Protein AF-A0A7C7EN34-F1 (afdb_monomer)

Sequence (143 aa):
MEYTVTDQLTVFFFAIVLGLFLGVLNDVFRFLRFLEINSRVAVFIQDIVFMIICAVVSFLFAIAYNRGEVRLFAVFGELLGLLLFRYTVGLVTGKLFRFIAIAIKKVIKLGKAIIKFNIRIIIKLFKPVISWKPIHRKKLAKN

Radius of gyration: 30.77 Å; Cα contacts (8 Å, |Δi|>4): 74; chains: 1; bounding box: 63×26×104 Å

Nearest PDB structures (foldseek):
  4tx5-assembly1_A  TM=3.360E-01  e=8.026E+00  Homo sapiens

Mean predicted aligned error: 11.79 Å

Secondary structure (DSSP, 8-state):
----HHHHHHHHHHHHHHHHHHHHHHHHHHHHHHTT-S-HHHHHHHHHHHHHHHHHHHHHHHHHHHTT---HHHHHHHHHHHHHHHHHHHHHHHHHHHHHHHHHHHHHHHHHHHHHHHHHHHHHHHGGGS-------SSSS--

Structure (mmCIF, N/CA/C/O backbone):
data_AF-A0A7C7EN34-F1
#
_entry.id   AF-A0A7C7EN34-F1
#
loop_
_atom_site.group_PDB
_atom_site.id
_atom_site.type_symbol
_atom_site.label_atom_id
_atom_site.label_alt_id
_atom_site.label_comp_id
_atom_site.label_asym_id
_atom_site.label_entity_id
_atom_site.label_seq_id
_atom_site.pdbx_PDB_ins_code
_atom_site.Cartn_x
_atom_site.Cartn_y
_atom_site.Cartn_z
_atom_site.occupancy
_atom_site.B_iso_or_equiv
_atom_site.auth_seq_id
_atom_site.auth_comp_id
_atom_site.auth_asym_id
_atom_site.auth_atom_id
_atom_site.pdbx_PDB_model_num
ATOM 1 N N . MET A 1 1 ? 28.138 -3.236 -26.624 1.00 46.56 1 MET A N 1
ATOM 2 C CA . MET A 1 1 ? 26.982 -3.985 -27.151 1.00 46.56 1 MET A CA 1
ATOM 3 C C . MET A 1 1 ? 25.977 -2.955 -27.609 1.00 46.56 1 MET A C 1
ATOM 5 O O . MET A 1 1 ? 25.664 -2.056 -26.837 1.00 46.56 1 MET A O 1
ATOM 9 N N . GLU A 1 2 ? 25.592 -3.013 -28.874 1.00 50.94 2 GLU A N 1
ATOM 10 C CA . GLU A 1 2 ? 24.575 -2.143 -29.457 1.00 50.94 2 GL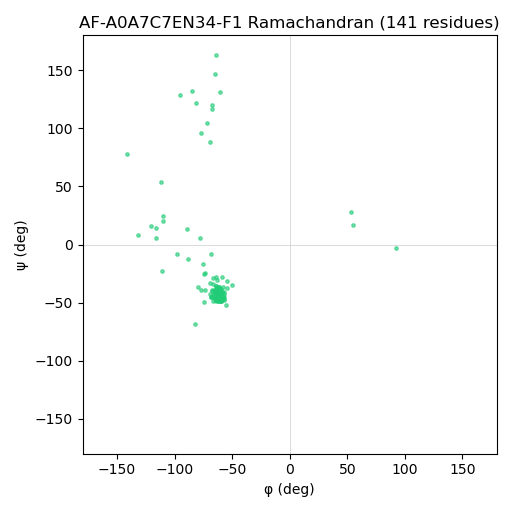U A CA 1
ATOM 11 C C . GLU A 1 2 ? 23.231 -2.513 -28.815 1.00 50.94 2 GLU A C 1
ATOM 13 O O . GLU A 1 2 ? 22.839 -3.678 -28.847 1.00 50.94 2 GLU A O 1
ATOM 18 N N . TYR A 1 3 ? 22.573 -1.573 -28.132 1.00 59.91 3 TYR A N 1
ATOM 19 C CA . TYR A 1 3 ? 21.257 -1.845 -27.555 1.00 59.91 3 TYR A CA 1
ATOM 20 C C . TYR A 1 3 ? 20.262 -1.928 -28.704 1.00 59.91 3 TYR A C 1
ATOM 22 O O . TYR A 1 3 ? 19.891 -0.902 -29.275 1.00 59.91 3 TYR A O 1
ATOM 30 N N . THR A 1 4 ? 19.838 -3.140 -29.054 1.00 78.06 4 THR A N 1
ATOM 31 C CA . THR A 1 4 ? 18.765 -3.298 -30.031 1.00 78.06 4 THR A CA 1
ATOM 32 C C . THR A 1 4 ? 17.471 -2.721 -29.456 1.00 78.06 4 THR A C 1
ATOM 34 O O . THR A 1 4 ? 17.226 -2.769 -28.247 1.00 78.06 4 THR A O 1
ATOM 37 N N . VAL A 1 5 ? 16.624 -2.151 -30.315 1.00 76.38 5 VAL A N 1
ATOM 38 C CA . VAL A 1 5 ? 15.319 -1.589 -29.911 1.00 76.38 5 VAL A CA 1
ATOM 39 C C . VAL A 1 5 ? 14.481 -2.634 -29.154 1.00 76.38 5 VAL A C 1
ATOM 41 O O . VAL A 1 5 ? 13.752 -2.305 -28.219 1.00 76.38 5 VAL A O 1
ATOM 44 N N . THR A 1 6 ? 14.649 -3.912 -29.493 1.00 80.88 6 THR A N 1
ATOM 45 C CA . THR A 1 6 ? 14.000 -5.057 -28.848 1.00 80.88 6 THR A CA 1
ATOM 46 C C . THR A 1 6 ? 14.388 -5.216 -27.373 1.00 80.88 6 THR A C 1
ATOM 48 O O . THR A 1 6 ? 13.522 -5.480 -26.535 1.00 80.88 6 THR A O 1
ATOM 51 N N . ASP A 1 7 ? 15.656 -4.992 -27.019 1.00 79.69 7 ASP A N 1
ATOM 52 C CA . ASP A 1 7 ? 16.114 -5.062 -25.625 1.00 79.69 7 ASP A CA 1
ATOM 53 C C . ASP A 1 7 ? 15.505 -3.934 -24.786 1.00 79.69 7 ASP A C 1
ATOM 55 O O . ASP A 1 7 ? 15.067 -4.148 -23.654 1.00 79.69 7 ASP A O 1
ATOM 59 N N . GLN A 1 8 ? 15.407 -2.731 -25.359 1.00 79.50 8 GLN A N 1
ATOM 60 C CA . GLN A 1 8 ? 14.806 -1.579 -24.682 1.00 79.50 8 GLN A CA 1
ATOM 61 C C . GLN A 1 8 ? 13.313 -1.795 -24.406 1.00 79.50 8 GLN A C 1
ATOM 63 O O . GLN A 1 8 ? 12.839 -1.503 -23.306 1.00 79.50 8 GLN A O 1
ATOM 68 N N . LEU A 1 9 ? 12.583 -2.361 -25.373 1.00 84.50 9 LEU A N 1
ATOM 69 C CA . LEU A 1 9 ? 11.173 -2.720 -25.205 1.00 84.50 9 LEU A CA 1
ATOM 70 C C . LEU A 1 9 ? 10.985 -3.786 -24.123 1.00 84.50 9 LEU A C 1
ATOM 72 O O . LEU A 1 9 ? 10.071 -3.683 -23.309 1.00 84.50 9 LEU A O 1
ATOM 76 N N . THR A 1 10 ? 11.872 -4.778 -24.068 1.00 85.50 10 THR A N 1
ATOM 77 C CA . THR A 1 10 ? 11.810 -5.841 -23.058 1.00 85.50 10 THR A CA 1
ATOM 78 C C . THR A 1 10 ? 11.965 -5.269 -21.647 1.00 85.50 10 THR A C 1
ATOM 80 O O . THR A 1 10 ? 11.144 -5.547 -20.771 1.00 85.50 10 THR A O 1
ATOM 83 N N . VAL A 1 11 ? 12.954 -4.394 -21.433 1.00 84.62 11 VAL A N 1
ATOM 84 C CA . VAL A 1 11 ? 13.141 -3.696 -20.148 1.00 84.62 11 VAL A CA 1
ATOM 85 C C . VAL A 1 11 ? 11.922 -2.834 -19.800 1.00 84.62 11 VAL A C 1
ATOM 87 O O . VAL A 1 11 ? 11.499 -2.802 -18.646 1.00 84.62 11 VAL A O 1
ATOM 90 N N . PHE A 1 12 ? 11.308 -2.176 -20.786 1.00 86.44 12 PHE A N 1
ATOM 91 C CA . PHE A 1 12 ? 10.089 -1.394 -20.577 1.00 86.44 12 PHE A CA 1
ATOM 92 C C . PHE A 1 12 ? 8.899 -2.254 -20.116 1.00 86.44 12 PHE A C 1
ATOM 94 O O . PHE A 1 12 ? 8.194 -1.874 -19.180 1.00 86.44 12 PHE A O 1
ATOM 101 N N . PHE A 1 13 ? 8.697 -3.439 -20.698 1.00 87.94 13 PHE A N 1
ATOM 102 C CA . PHE A 1 13 ? 7.656 -4.365 -20.238 1.00 87.94 13 PHE A CA 1
ATOM 103 C C . PHE A 1 13 ? 7.897 -4.845 -18.805 1.00 87.94 13 PHE A C 1
ATOM 105 O O . PHE A 1 13 ? 6.956 -4.884 -18.010 1.00 87.94 13 PHE A O 1
ATOM 112 N N . PHE A 1 14 ? 9.144 -5.146 -18.437 1.00 88.50 14 PHE A N 1
ATOM 113 C CA . PHE A 1 14 ? 9.474 -5.482 -17.050 1.00 88.50 14 PHE A CA 1
ATOM 114 C C . PHE A 1 14 ? 9.196 -4.322 -16.088 1.00 88.50 14 PHE A C 1
ATOM 116 O O . PHE A 1 14 ? 8.661 -4.556 -15.005 1.00 88.50 14 PHE A O 1
ATOM 123 N N . ALA A 1 15 ? 9.471 -3.081 -16.497 1.00 89.06 15 ALA A N 1
ATOM 124 C CA . ALA A 1 15 ? 9.130 -1.897 -15.712 1.00 89.06 15 ALA A CA 1
ATOM 125 C C . ALA A 1 15 ? 7.609 -1.768 -15.492 1.00 89.06 15 ALA A C 1
ATOM 127 O O . ALA A 1 15 ? 7.169 -1.470 -14.383 1.00 89.06 15 ALA A O 1
ATOM 128 N N . ILE A 1 16 ? 6.786 -2.074 -16.504 1.00 89.44 16 ILE A N 1
ATOM 129 C CA . ILE A 1 16 ? 5.319 -2.115 -16.360 1.00 89.44 16 ILE A CA 1
ATOM 130 C C . ILE A 1 16 ? 4.891 -3.184 -15.351 1.00 89.44 16 ILE A C 1
ATOM 132 O O . ILE A 1 16 ? 4.070 -2.906 -14.476 1.00 89.44 16 ILE A O 1
ATOM 136 N N . VAL A 1 17 ? 5.439 -4.398 -15.446 1.00 91.88 17 VAL A N 1
ATOM 137 C CA . VAL A 1 17 ? 5.121 -5.497 -14.516 1.00 91.88 17 VAL A CA 1
ATOM 138 C C . VAL A 1 17 ? 5.503 -5.132 -13.082 1.00 91.88 17 VAL A C 1
ATOM 140 O O . VAL A 1 17 ? 4.741 -5.378 -12.147 1.00 91.88 17 VAL A O 1
ATOM 143 N N . LEU A 1 18 ? 6.650 -4.486 -12.901 1.00 91.62 18 LEU A N 1
ATOM 144 C CA . LEU A 1 18 ? 7.097 -3.998 -11.605 1.00 91.62 18 LEU A CA 1
ATOM 145 C C . LEU A 1 18 ? 6.185 -2.876 -11.074 1.00 91.62 18 LEU A C 1
ATOM 147 O O . LEU A 1 18 ? 5.805 -2.895 -9.904 1.00 91.62 18 LEU A O 1
ATOM 151 N N . GLY A 1 19 ? 5.721 -1.972 -11.941 1.00 89.56 19 GLY A N 1
ATOM 152 C CA . GLY A 1 19 ? 4.689 -0.983 -11.616 1.00 89.56 19 GLY A CA 1
ATOM 153 C C . GLY A 1 19 ? 3.354 -1.608 -11.189 1.00 89.56 19 GLY A C 1
ATOM 154 O O . GLY A 1 19 ? 2.737 -1.153 -10.223 1.00 89.56 19 GLY A O 1
ATOM 155 N N . LEU A 1 20 ? 2.920 -2.689 -11.851 1.00 90.56 20 LEU A N 1
ATOM 156 C CA . LEU A 1 20 ? 1.739 -3.467 -11.447 1.00 90.56 20 LEU A CA 1
ATOM 157 C C . LEU A 1 20 ? 1.934 -4.076 -10.049 1.00 90.56 20 LEU A C 1
ATOM 159 O O . LEU A 1 20 ? 1.031 -3.996 -9.217 1.00 90.56 20 LEU A O 1
ATOM 163 N N . PHE A 1 21 ? 3.113 -4.638 -9.769 1.00 90.94 21 PHE A N 1
ATOM 164 C CA . PHE A 1 21 ? 3.446 -5.204 -8.459 1.00 90.94 21 PHE A CA 1
ATOM 165 C C . PHE A 1 21 ? 3.413 -4.146 -7.344 1.00 90.94 21 PHE A C 1
ATOM 167 O O . PHE A 1 21 ? 2.804 -4.364 -6.294 1.00 90.94 21 PHE A O 1
ATOM 174 N N . LEU A 1 22 ? 3.976 -2.959 -7.591 1.00 89.88 22 LEU A N 1
ATOM 175 C CA . LEU A 1 22 ? 3.857 -1.814 -6.681 1.00 89.88 22 LEU A CA 1
ATOM 176 C C . LEU A 1 22 ? 2.392 -1.382 -6.495 1.00 89.88 22 LEU A C 1
ATOM 178 O O . LEU A 1 22 ? 1.980 -1.031 -5.387 1.00 89.88 22 LEU A O 1
ATOM 182 N N . GLY A 1 23 ? 1.580 -1.465 -7.552 1.00 88.62 23 GLY A N 1
ATOM 183 C CA . GLY A 1 23 ? 0.132 -1.266 -7.492 1.00 88.62 23 GLY A CA 1
ATOM 184 C C . GLY A 1 23 ? -0.568 -2.225 -6.521 1.00 88.62 23 GLY A C 1
ATOM 185 O O . GLY A 1 23 ? -1.378 -1.777 -5.706 1.00 88.62 23 GLY A O 1
ATOM 186 N N . VAL A 1 24 ? -0.215 -3.516 -6.545 1.00 87.56 24 VAL A N 1
ATOM 187 C CA . VAL A 1 24 ? -0.738 -4.529 -5.607 1.00 87.56 24 VAL A CA 1
ATOM 188 C C . VAL A 1 24 ? -0.360 -4.190 -4.167 1.00 87.56 24 VAL A C 1
ATOM 190 O O . VAL A 1 24 ? -1.221 -4.208 -3.285 1.00 87.56 24 VAL A O 1
ATOM 193 N N . LEU A 1 25 ? 0.905 -3.834 -3.920 1.00 87.25 25 LEU A N 1
ATOM 194 C CA . LEU A 1 25 ? 1.365 -3.433 -2.586 1.00 87.25 25 LEU A CA 1
ATOM 195 C C . LEU A 1 25 ? 0.587 -2.219 -2.065 1.00 87.25 25 LEU A C 1
ATOM 197 O O . LEU A 1 25 ? 0.173 -2.197 -0.906 1.00 87.25 25 LEU A O 1
ATOM 201 N N . ASN A 1 26 ? 0.317 -1.239 -2.929 1.00 84.94 26 ASN A N 1
ATOM 202 C CA . ASN A 1 26 ? -0.484 -0.069 -2.576 1.00 84.94 26 ASN A CA 1
ATOM 203 C C . ASN A 1 26 ? -1.926 -0.432 -2.169 1.00 84.94 26 ASN A C 1
ATOM 205 O O . ASN A 1 26 ? -2.491 0.171 -1.253 1.00 84.94 26 ASN A O 1
ATOM 209 N N . ASP A 1 27 ? -2.532 -1.434 -2.810 1.00 84.81 27 ASP A N 1
ATOM 210 C CA . ASP A 1 27 ? -3.887 -1.878 -2.471 1.00 84.81 27 ASP A CA 1
ATOM 211 C C . ASP A 1 27 ? -3.966 -2.512 -1.068 1.00 84.81 27 ASP A C 1
ATOM 213 O O . ASP A 1 27 ? -4.980 -2.348 -0.383 1.00 84.81 27 ASP A O 1
ATOM 217 N N . VAL A 1 28 ? -2.883 -3.131 -0.577 1.00 82.44 28 VAL A N 1
ATOM 218 C CA . VAL A 1 28 ? -2.792 -3.618 0.814 1.00 82.44 28 VAL A CA 1
ATOM 219 C C . VAL A 1 28 ? -2.865 -2.450 1.800 1.00 82.44 28 VAL A C 1
ATOM 221 O O . VAL A 1 28 ? -3.669 -2.468 2.735 1.00 82.44 28 VAL A O 1
ATOM 224 N N . PHE A 1 29 ? -2.090 -1.385 1.571 1.00 82.50 29 PHE A N 1
ATOM 225 C CA . PHE A 1 29 ? -2.148 -0.179 2.405 1.00 82.50 29 PHE A CA 1
ATOM 226 C C . PHE A 1 29 ? -3.521 0.504 2.332 1.00 82.50 29 PHE A C 1
ATOM 228 O O . PHE A 1 29 ? -4.058 0.956 3.350 1.00 82.50 29 PHE A O 1
ATOM 235 N N . ARG A 1 30 ? -4.146 0.524 1.149 1.00 77.62 30 ARG A N 1
ATOM 236 C CA . ARG A 1 30 ? -5.515 1.024 0.965 1.00 77.62 30 ARG A CA 1
ATOM 237 C C . ARG A 1 30 ? -6.538 0.204 1.758 1.00 77.62 30 ARG A C 1
ATOM 239 O O . ARG A 1 30 ? -7.435 0.796 2.359 1.00 77.62 30 ARG A O 1
ATOM 246 N N . PHE A 1 31 ? -6.416 -1.123 1.799 1.00 78.38 31 PHE A N 1
ATOM 247 C CA . PHE A 1 31 ? -7.292 -1.979 2.602 1.00 78.38 31 PHE A CA 1
ATOM 248 C C . PHE A 1 31 ? -7.184 -1.665 4.100 1.00 78.38 31 PHE A C 1
ATOM 250 O O . PHE A 1 31 ? -8.205 -1.498 4.770 1.00 78.38 31 PHE A O 1
ATOM 257 N N . LEU A 1 32 ? -5.959 -1.475 4.607 1.00 75.88 32 LEU A N 1
ATOM 258 C CA . LEU A 1 32 ? -5.723 -1.056 5.995 1.00 75.88 32 LEU A CA 1
ATOM 259 C C . LEU A 1 32 ? -6.412 0.278 6.323 1.00 75.88 32 LEU A C 1
ATOM 261 O O . LEU A 1 32 ? -6.954 0.448 7.415 1.00 75.88 32 LEU A O 1
ATOM 265 N N . ARG A 1 33 ? -6.459 1.211 5.365 1.00 76.94 33 ARG A N 1
ATOM 266 C CA . ARG A 1 33 ? -7.159 2.497 5.512 1.00 76.94 33 ARG A CA 1
ATOM 267 C C . ARG A 1 33 ? -8.681 2.337 5.591 1.00 76.94 33 ARG A C 1
ATOM 269 O O . ARG A 1 33 ? -9.319 3.015 6.392 1.00 76.94 33 ARG A O 1
ATOM 276 N N . PHE A 1 34 ? -9.267 1.427 4.809 1.00 70.50 34 PHE A N 1
ATOM 277 C CA . PHE A 1 34 ? -10.715 1.157 4.829 1.00 70.50 34 PHE A CA 1
ATOM 278 C C . PHE A 1 34 ? -11.221 0.599 6.158 1.00 70.50 34 PHE A C 1
ATOM 280 O O . PHE A 1 34 ? -12.380 0.816 6.519 1.00 70.50 34 PHE A O 1
ATOM 287 N N . LEU A 1 35 ? -10.364 -0.102 6.896 1.00 67.19 35 LEU A N 1
ATOM 288 C CA . LEU A 1 35 ? -10.701 -0.622 8.215 1.00 67.19 35 LEU A CA 1
ATOM 289 C C . LEU A 1 35 ? -10.880 0.493 9.264 1.00 67.19 35 LEU A C 1
ATOM 291 O O . LEU A 1 35 ? -11.360 0.199 10.354 1.00 67.19 35 LEU A O 1
ATOM 295 N N . GLU A 1 36 ? -10.564 1.761 8.946 1.00 63.28 36 GLU A N 1
ATOM 296 C CA . GLU A 1 36 ? -10.683 2.926 9.849 1.00 63.28 36 GLU A CA 1
ATOM 297 C C . GLU A 1 36 ? -9.939 2.755 11.189 1.00 63.28 36 GLU A C 1
ATOM 299 O O . GLU A 1 36 ? -10.161 3.501 12.138 1.00 63.28 36 GLU A O 1
ATOM 304 N N . ILE A 1 37 ? -9.020 1.788 11.269 1.00 60.28 37 ILE A N 1
ATOM 305 C CA . ILE A 1 37 ? -8.197 1.540 12.460 1.00 60.28 37 ILE A CA 1
ATOM 306 C C . ILE A 1 37 ? -7.116 2.627 12.596 1.00 60.28 37 ILE A C 1
ATOM 308 O O . ILE A 1 37 ? -6.649 2.918 13.695 1.00 60.28 37 ILE A O 1
ATOM 312 N N . ASN A 1 38 ? -6.746 3.269 11.484 1.00 63.59 38 ASN A N 1
ATOM 313 C CA . ASN A 1 38 ? -5.603 4.168 11.412 1.00 63.59 38 ASN A CA 1
ATOM 314 C C . ASN A 1 38 ? -5.986 5.642 11.594 1.00 63.59 38 ASN A C 1
ATOM 316 O O . ASN A 1 38 ? -6.837 6.184 10.890 1.00 63.59 38 ASN A O 1
ATOM 320 N N . SER A 1 39 ? -5.288 6.312 12.515 1.00 76.94 39 SER A N 1
ATOM 321 C CA . SER A 1 39 ? -5.317 7.768 12.672 1.00 76.94 39 SER A CA 1
ATOM 322 C C . SER A 1 39 ? -4.738 8.474 11.433 1.00 76.94 39 SER A C 1
ATOM 324 O O . SER A 1 39 ? -4.011 7.870 10.642 1.00 76.94 39 SER A O 1
ATOM 326 N N . ARG A 1 40 ? -5.004 9.782 11.271 1.00 79.69 40 ARG A N 1
ATOM 327 C CA . ARG A 1 40 ? -4.411 10.602 10.188 1.00 79.69 40 ARG A CA 1
ATOM 328 C C . ARG A 1 40 ? -2.883 10.458 10.105 1.00 79.69 40 ARG A C 1
ATOM 330 O O . ARG A 1 40 ? -2.332 10.438 9.011 1.00 79.69 40 ARG A O 1
ATOM 337 N N . VAL A 1 41 ? -2.224 10.293 11.252 1.00 82.62 41 VAL A N 1
ATOM 338 C CA . VAL A 1 41 ? -0.772 10.080 11.350 1.00 82.62 41 VAL A CA 1
ATOM 339 C C . VAL A 1 41 ? -0.366 8.714 10.795 1.00 82.62 41 VAL A C 1
ATOM 341 O O . VAL A 1 41 ? 0.594 8.623 10.041 1.00 82.62 41 VAL A O 1
ATOM 344 N N . ALA A 1 42 ? -1.114 7.653 11.103 1.00 83.06 42 ALA A N 1
ATOM 345 C CA . ALA A 1 42 ? -0.816 6.319 10.586 1.00 83.06 42 ALA A CA 1
ATOM 346 C C . ALA A 1 42 ? -0.952 6.250 9.055 1.00 83.06 42 ALA A C 1
ATOM 348 O O . ALA A 1 42 ? -0.146 5.599 8.399 1.00 83.06 42 ALA A O 1
ATOM 349 N N . VAL A 1 43 ? -1.916 6.972 8.474 1.00 84.44 43 VAL A N 1
ATOM 350 C CA . VAL A 1 43 ? -2.040 7.106 7.013 1.00 84.44 43 VAL A CA 1
ATOM 351 C C . VAL A 1 43 ? -0.819 7.800 6.407 1.00 84.44 43 VAL A C 1
ATOM 353 O O . VAL A 1 43 ? -0.287 7.327 5.408 1.00 84.44 43 VAL A O 1
ATOM 356 N N . PHE A 1 44 ? -0.346 8.877 7.034 1.00 86.00 44 PHE A N 1
ATOM 357 C CA . PHE A 1 44 ? 0.849 9.592 6.587 1.00 86.00 44 PHE A CA 1
ATOM 358 C C . PHE A 1 44 ? 2.108 8.713 6.639 1.00 86.00 44 PHE A C 1
ATOM 360 O O . PHE A 1 44 ? 2.872 8.672 5.679 1.00 86.00 44 PHE A O 1
ATOM 367 N N . ILE A 1 45 ? 2.288 7.946 7.720 1.00 87.94 45 ILE A N 1
ATOM 368 C CA . ILE A 1 45 ? 3.401 6.993 7.846 1.00 87.94 45 ILE A CA 1
ATOM 369 C C . ILE A 1 45 ? 3.327 5.927 6.748 1.00 87.94 45 ILE A C 1
ATOM 371 O O . ILE A 1 45 ? 4.344 5.612 6.138 1.00 87.94 45 ILE A O 1
ATOM 375 N N . GLN A 1 46 ? 2.137 5.390 6.463 1.00 86.81 46 GLN A N 1
ATOM 376 C CA . GLN A 1 46 ? 1.955 4.411 5.389 1.00 86.81 46 GLN A CA 1
ATOM 377 C C . GLN A 1 46 ? 2.339 4.974 4.018 1.00 86.81 46 GLN A C 1
ATOM 379 O O . GLN A 1 46 ? 3.010 4.282 3.258 1.00 86.81 46 GLN A O 1
ATOM 384 N N . ASP A 1 47 ? 1.960 6.218 3.717 1.00 88.81 47 ASP A N 1
ATOM 385 C CA . ASP A 1 47 ? 2.315 6.859 2.448 1.00 88.81 47 ASP A CA 1
ATOM 386 C C . ASP A 1 47 ? 3.839 7.074 2.341 1.00 88.81 47 ASP A C 1
ATOM 388 O O . ASP A 1 47 ? 4.417 6.798 1.290 1.00 88.81 47 ASP A O 1
ATOM 392 N N . ILE A 1 48 ? 4.516 7.466 3.432 1.00 90.88 48 ILE A N 1
ATOM 393 C CA . ILE A 1 48 ? 5.988 7.567 3.472 1.00 90.88 48 ILE A CA 1
ATOM 394 C C . ILE A 1 48 ? 6.640 6.203 3.237 1.00 90.88 48 ILE A C 1
ATOM 396 O O . ILE A 1 48 ? 7.540 6.081 2.409 1.00 90.88 48 ILE A O 1
ATOM 400 N N . VAL A 1 49 ? 6.190 5.167 3.950 1.00 90.69 49 VAL A N 1
ATOM 401 C CA . VAL A 1 49 ? 6.725 3.807 3.801 1.00 90.69 49 VAL A CA 1
ATOM 402 C C . VAL A 1 49 ? 6.543 3.320 2.366 1.00 90.69 49 VAL A C 1
ATOM 404 O O . VAL A 1 49 ? 7.474 2.764 1.788 1.00 90.69 49 VAL A O 1
ATOM 407 N N . PHE A 1 50 ? 5.384 3.577 1.760 1.00 88.94 50 PHE A N 1
ATOM 408 C CA . PHE A 1 50 ? 5.131 3.229 0.367 1.00 88.94 50 PHE A CA 1
ATOM 409 C C . PHE A 1 50 ? 6.065 3.972 -0.598 1.00 88.94 50 PHE A C 1
ATOM 411 O O . PHE A 1 50 ? 6.621 3.347 -1.497 1.00 88.94 50 PHE A O 1
ATOM 418 N N . MET A 1 51 ? 6.303 5.272 -0.393 1.00 89.94 51 MET A N 1
ATOM 419 C CA . MET A 1 51 ? 7.265 6.033 -1.200 1.00 89.94 51 MET A CA 1
ATOM 420 C C . MET A 1 51 ? 8.686 5.470 -1.092 1.00 89.94 51 MET A C 1
ATOM 422 O O . MET A 1 51 ? 9.367 5.361 -2.110 1.00 89.94 51 MET A O 1
ATOM 426 N N . ILE A 1 52 ? 9.117 5.069 0.109 1.00 92.81 52 ILE A N 1
ATOM 427 C CA . ILE A 1 52 ? 10.423 4.428 0.319 1.00 92.81 52 ILE A CA 1
ATOM 428 C C . ILE A 1 52 ? 10.483 3.090 -0.423 1.00 92.81 52 ILE A C 1
ATOM 430 O O . ILE A 1 52 ? 11.464 2.826 -1.111 1.00 92.81 52 ILE A O 1
ATOM 434 N N . ILE A 1 53 ? 9.437 2.262 -0.331 1.00 91.00 53 ILE A N 1
ATOM 435 C CA . ILE A 1 53 ? 9.368 0.985 -1.055 1.00 91.00 53 ILE A CA 1
ATOM 436 C C . ILE A 1 53 ? 9.454 1.221 -2.564 1.00 91.00 53 ILE A C 1
ATOM 438 O O . ILE A 1 53 ? 10.272 0.578 -3.214 1.00 91.00 53 ILE A O 1
ATOM 442 N N . CYS A 1 54 ? 8.675 2.155 -3.118 1.00 89.88 54 CYS A N 1
ATOM 443 C CA . CYS A 1 54 ? 8.761 2.507 -4.534 1.00 89.88 54 CYS A CA 1
ATOM 444 C C . CYS A 1 54 ? 10.186 2.920 -4.908 1.00 89.88 54 CYS A C 1
ATOM 446 O O . CYS A 1 54 ? 10.763 2.322 -5.803 1.00 89.88 54 CYS A O 1
ATOM 448 N N . ALA A 1 55 ? 10.791 3.860 -4.176 1.00 89.69 55 ALA A N 1
ATOM 449 C CA . ALA A 1 55 ? 12.154 4.310 -4.444 1.00 89.69 55 ALA A CA 1
ATOM 450 C C . ALA A 1 55 ? 13.178 3.163 -4.409 1.00 89.69 55 ALA A C 1
ATOM 452 O O . ALA A 1 55 ? 14.008 3.063 -5.309 1.00 89.69 55 ALA A O 1
ATOM 453 N N . VAL A 1 56 ? 13.111 2.278 -3.407 1.00 91.06 56 VAL A N 1
ATOM 454 C CA . VAL A 1 56 ? 14.020 1.127 -3.290 1.00 91.06 56 VAL A CA 1
ATOM 455 C C . VAL A 1 56 ? 13.815 0.148 -4.441 1.00 91.06 56 VAL A C 1
ATOM 457 O O . VAL A 1 56 ? 14.790 -0.294 -5.041 1.00 91.06 56 VAL A O 1
ATOM 460 N N . VAL A 1 57 ? 12.570 -0.184 -4.779 1.00 89.31 57 VAL A N 1
ATOM 461 C CA . VAL A 1 57 ? 12.268 -1.136 -5.854 1.00 89.31 57 VAL A CA 1
ATOM 462 C C . VAL A 1 57 ? 12.686 -0.567 -7.216 1.00 89.31 57 VAL A C 1
ATOM 464 O O . VAL A 1 57 ? 13.370 -1.264 -7.965 1.00 89.31 57 VAL A O 1
ATOM 467 N N . SER A 1 58 ? 12.371 0.698 -7.510 1.00 87.38 58 SER A N 1
ATOM 468 C CA . SER A 1 58 ? 12.808 1.381 -8.737 1.00 87.38 58 SER A CA 1
ATOM 469 C C . SER A 1 58 ? 14.335 1.479 -8.817 1.00 87.38 58 SER A C 1
ATOM 471 O O . SER A 1 58 ? 14.929 1.302 -9.880 1.00 87.38 58 SER A O 1
ATOM 473 N N . PHE A 1 59 ? 15.006 1.713 -7.686 1.00 86.62 59 PHE A N 1
ATOM 474 C CA . PHE A 1 59 ? 16.466 1.752 -7.620 1.00 86.62 59 PHE A CA 1
ATOM 475 C C . PHE A 1 59 ? 17.098 0.377 -7.874 1.00 86.62 59 PHE A C 1
ATOM 477 O O . PHE A 1 59 ? 18.033 0.264 -8.667 1.00 86.62 59 PHE A O 1
ATOM 484 N N . LEU A 1 60 ? 16.562 -0.684 -7.264 1.00 87.44 60 LEU A N 1
ATOM 485 C CA . LEU A 1 60 ? 17.000 -2.060 -7.517 1.00 87.44 60 LEU A CA 1
ATOM 486 C C . LEU A 1 60 ? 16.792 -2.450 -8.983 1.00 87.44 60 LEU A C 1
ATOM 488 O O . LEU A 1 60 ? 17.666 -3.072 -9.586 1.00 87.44 60 LEU A O 1
ATOM 492 N N . PHE A 1 61 ? 15.674 -2.034 -9.578 1.00 85.75 61 PHE A N 1
ATOM 493 C CA . PHE A 1 61 ? 15.409 -2.226 -10.999 1.00 85.75 61 PHE A CA 1
ATOM 494 C C . PHE A 1 61 ? 16.429 -1.486 -11.879 1.00 85.75 61 PHE A C 1
ATOM 496 O O . PHE A 1 61 ? 16.970 -2.064 -12.826 1.00 85.75 61 PHE A O 1
ATOM 503 N N . ALA A 1 62 ? 16.763 -0.237 -11.535 1.00 84.44 62 ALA A N 1
ATOM 504 C CA . ALA A 1 62 ? 17.774 0.547 -12.240 1.00 84.44 62 ALA A CA 1
ATOM 505 C C . ALA A 1 62 ? 19.173 -0.093 -12.169 1.00 84.44 62 ALA A C 1
ATOM 507 O O . ALA A 1 62 ? 19.881 -0.128 -13.179 1.00 84.44 62 ALA A O 1
ATOM 508 N N . ILE A 1 63 ? 19.564 -0.653 -11.020 1.00 84.31 63 ILE A N 1
ATOM 509 C CA . ILE A 1 63 ? 20.817 -1.413 -10.887 1.00 84.31 63 ILE A CA 1
ATOM 510 C C . ILE A 1 63 ? 20.784 -2.671 -11.760 1.00 84.31 63 ILE A C 1
ATOM 512 O O . ILE A 1 63 ? 21.729 -2.910 -12.512 1.00 84.31 63 ILE A O 1
ATOM 516 N N . ALA A 1 64 ? 19.702 -3.449 -11.686 1.00 82.25 64 ALA A N 1
ATOM 517 C CA . ALA A 1 64 ? 19.598 -4.740 -12.360 1.00 82.25 64 ALA A CA 1
ATOM 518 C C . ALA A 1 64 ? 19.613 -4.628 -13.894 1.00 82.25 64 ALA A C 1
ATOM 520 O O . ALA A 1 64 ? 20.270 -5.428 -14.554 1.00 82.25 64 ALA A O 1
ATOM 521 N N . TYR A 1 65 ? 18.922 -3.634 -14.462 1.00 74.81 65 TYR A N 1
ATOM 522 C CA . TYR A 1 65 ? 18.707 -3.551 -15.914 1.00 74.81 65 TYR A CA 1
ATOM 523 C C . TYR A 1 65 ? 19.441 -2.400 -16.607 1.00 74.81 65 TYR A C 1
ATOM 525 O O . TYR A 1 65 ? 19.708 -2.485 -17.805 1.00 74.81 65 TYR A O 1
ATOM 533 N N . ASN A 1 66 ? 19.804 -1.336 -15.885 1.00 73.88 66 ASN A N 1
ATOM 534 C CA . ASN A 1 66 ? 20.422 -0.143 -16.474 1.00 73.88 66 ASN A CA 1
ATOM 535 C C . ASN A 1 66 ? 21.815 0.172 -15.907 1.00 73.88 66 ASN A C 1
ATOM 537 O O . ASN A 1 66 ? 22.308 1.281 -16.098 1.00 73.88 66 ASN A O 1
ATOM 541 N N . ARG A 1 67 ? 22.465 -0.777 -15.213 1.00 74.69 67 ARG A N 1
ATOM 542 C CA . ARG A 1 67 ? 23.771 -0.571 -14.548 1.00 74.69 67 ARG A CA 1
ATOM 543 C C . ARG A 1 67 ? 23.785 0.642 -13.598 1.00 74.69 67 ARG A C 1
ATOM 545 O O . ARG A 1 67 ? 24.829 1.252 -13.394 1.00 74.69 67 ARG A O 1
ATOM 552 N N . GLY A 1 68 ? 22.631 0.993 -13.028 1.00 63.53 68 GLY A N 1
ATOM 553 C CA . GLY A 1 68 ? 22.472 2.137 -12.128 1.00 63.53 68 GLY A CA 1
ATOM 554 C C . GLY A 1 68 ? 22.066 3.451 -12.804 1.00 63.53 68 GLY A C 1
ATOM 555 O O . GLY A 1 68 ? 21.810 4.419 -12.093 1.00 63.53 68 GLY A O 1
ATOM 556 N N . GLU A 1 69 ? 21.936 3.512 -14.134 1.00 70.56 69 GLU A N 1
ATOM 557 C CA . GLU A 1 69 ? 21.397 4.704 -14.798 1.00 70.56 69 GLU A CA 1
ATOM 558 C C . GLU A 1 69 ? 19.864 4.730 -14.763 1.00 70.56 69 GLU A C 1
ATOM 560 O O . GLU A 1 69 ? 19.176 3.838 -15.268 1.00 70.56 69 GLU A O 1
ATOM 565 N N . VAL A 1 70 ? 19.302 5.793 -14.188 1.00 67.31 70 VAL A N 1
ATOM 566 C CA . VAL A 1 70 ? 17.851 5.996 -14.155 1.00 67.31 70 VAL A CA 1
ATOM 567 C C . VAL A 1 70 ? 17.391 6.488 -15.523 1.00 67.31 70 VAL A C 1
ATOM 569 O O . VAL A 1 70 ? 17.454 7.674 -15.841 1.00 67.31 70 VAL A O 1
ATOM 572 N N . ARG A 1 71 ? 16.923 5.562 -16.361 1.00 76.88 71 ARG A N 1
ATOM 573 C CA . ARG A 1 71 ? 16.371 5.893 -17.676 1.00 76.88 71 ARG A CA 1
ATOM 574 C C . ARG A 1 71 ? 14.899 6.274 -17.556 1.00 76.88 71 ARG A C 1
ATOM 576 O O . ARG A 1 71 ? 14.109 5.539 -16.965 1.00 76.88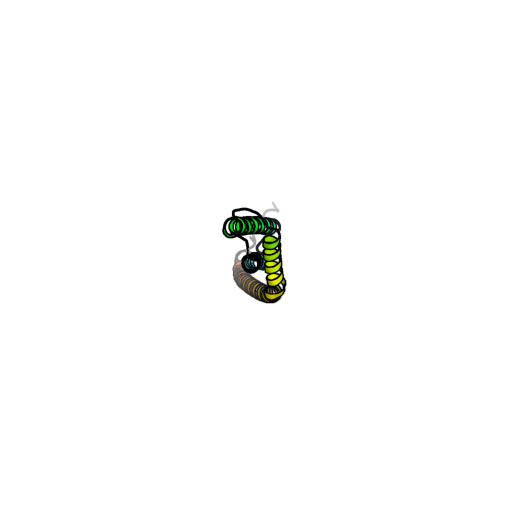 71 ARG A O 1
ATOM 583 N N . LEU A 1 72 ? 14.516 7.394 -18.175 1.00 77.06 72 LEU A N 1
ATOM 584 C CA . LEU A 1 72 ? 13.150 7.931 -18.099 1.00 77.06 72 LEU A CA 1
ATOM 585 C C . LEU A 1 72 ? 12.082 6.912 -18.523 1.00 77.06 72 LEU A C 1
ATOM 587 O O . LEU A 1 72 ? 11.032 6.843 -17.892 1.00 77.06 72 LEU A O 1
ATOM 591 N N . PHE A 1 73 ? 12.347 6.074 -19.532 1.00 78.50 73 PHE A N 1
ATOM 592 C CA . PHE A 1 73 ? 11.376 5.070 -19.981 1.00 78.50 73 PHE A CA 1
ATOM 593 C C . PHE A 1 73 ? 11.045 4.016 -18.913 1.00 78.50 73 PHE A C 1
ATOM 595 O O . PHE A 1 73 ? 9.917 3.533 -18.885 1.00 78.50 73 PHE A O 1
ATOM 602 N N . ALA A 1 74 ? 11.978 3.684 -18.013 1.00 79.38 74 ALA A N 1
ATOM 603 C CA . ALA A 1 74 ? 11.719 2.752 -16.916 1.00 79.38 74 ALA A CA 1
ATOM 604 C C . ALA A 1 74 ? 10.741 3.367 -15.905 1.00 79.38 74 ALA A C 1
ATOM 606 O O . ALA A 1 74 ? 9.743 2.747 -15.552 1.00 79.38 74 ALA A O 1
ATOM 607 N N . VAL A 1 75 ? 10.964 4.631 -15.535 1.00 83.94 75 VAL A N 1
ATOM 608 C CA . VAL A 1 75 ? 10.070 5.379 -14.636 1.00 83.94 75 VAL A CA 1
ATOM 609 C C . VAL A 1 75 ? 8.677 5.539 -15.255 1.00 83.94 75 VAL A C 1
ATOM 611 O O . VAL A 1 75 ? 7.670 5.343 -14.578 1.00 83.94 75 VAL A O 1
ATOM 614 N N . PHE A 1 76 ? 8.599 5.839 -16.556 1.00 86.56 76 PHE A N 1
ATOM 615 C CA . PHE A 1 76 ? 7.322 5.888 -17.274 1.00 86.56 76 PHE A CA 1
ATOM 616 C C . PHE A 1 76 ? 6.613 4.530 -17.296 1.00 86.56 76 PHE A C 1
ATOM 618 O O . PHE A 1 76 ? 5.399 4.488 -17.106 1.00 86.56 76 PHE A O 1
ATOM 625 N N . GLY A 1 77 ? 7.347 3.431 -17.493 1.00 86.12 77 GLY A N 1
ATOM 626 C CA . GLY A 1 77 ? 6.800 2.075 -17.446 1.00 86.12 77 GLY A CA 1
ATOM 627 C C . GLY A 1 77 ? 6.221 1.731 -16.073 1.00 86.12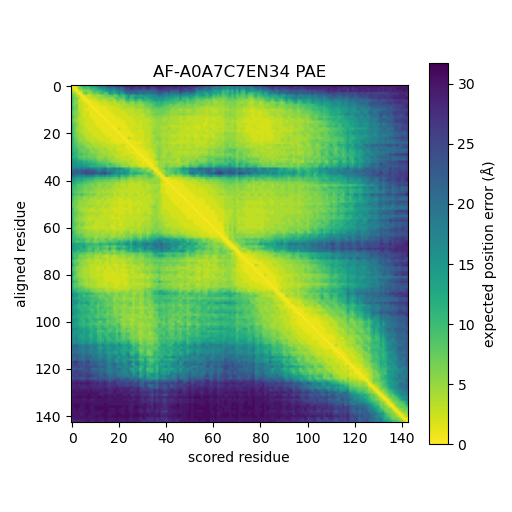 77 GLY A C 1
ATOM 628 O O . GLY A 1 77 ? 5.078 1.286 -15.986 1.00 86.12 77 GLY A O 1
ATOM 629 N N . GLU A 1 78 ? 6.956 2.017 -14.998 1.00 88.81 78 GLU A N 1
ATOM 630 C CA . GLU A 1 78 ? 6.488 1.811 -13.621 1.00 88.81 78 GLU A CA 1
ATOM 631 C C . GLU A 1 78 ? 5.238 2.642 -13.307 1.00 88.81 78 GLU A C 1
ATOM 633 O O . GLU A 1 78 ? 4.258 2.124 -12.762 1.00 88.81 78 GLU A O 1
ATOM 638 N N . LEU A 1 79 ? 5.235 3.920 -13.703 1.00 88.81 79 LEU A N 1
ATOM 639 C CA . LEU A 1 79 ? 4.091 4.811 -13.526 1.00 88.81 79 LEU A CA 1
ATOM 640 C C . LEU A 1 79 ? 2.864 4.294 -14.292 1.00 88.81 79 LEU A C 1
ATOM 642 O O . LEU A 1 79 ? 1.765 4.244 -13.738 1.00 88.81 79 LEU A O 1
ATOM 646 N N . LEU A 1 80 ? 3.048 3.884 -15.551 1.00 90.94 80 LEU A N 1
ATOM 647 C CA . LEU A 1 80 ? 1.989 3.311 -16.380 1.00 90.94 80 LEU A CA 1
ATOM 648 C C . LEU A 1 80 ? 1.443 2.018 -15.779 1.00 90.94 80 LEU A C 1
ATOM 650 O O . LEU A 1 80 ? 0.227 1.873 -15.682 1.00 90.94 80 LEU A O 1
ATOM 654 N N . GLY A 1 81 ? 2.309 1.109 -15.326 1.00 88.38 81 GLY A N 1
ATOM 655 C CA . GLY A 1 81 ? 1.904 -0.119 -14.643 1.00 88.38 81 GLY A CA 1
ATOM 656 C C . GLY A 1 81 ? 1.071 0.172 -13.395 1.00 88.38 81 GLY A C 1
ATOM 657 O O . GLY A 1 81 ? -0.016 -0.379 -13.222 1.00 88.38 81 GLY A O 1
ATOM 658 N N . LEU A 1 82 ? 1.512 1.116 -12.563 1.00 88.19 82 LEU A N 1
ATOM 659 C CA . LEU A 1 82 ? 0.789 1.496 -11.351 1.00 88.19 82 LEU A CA 1
ATOM 660 C C . LEU A 1 82 ? -0.574 2.132 -11.668 1.00 88.19 82 LEU A C 1
ATOM 662 O O . LEU A 1 82 ? -1.571 1.825 -11.008 1.00 88.19 82 LEU A O 1
ATOM 666 N N . LEU A 1 83 ? -0.650 2.989 -12.692 1.00 88.50 83 LEU A N 1
ATOM 667 C CA . LEU A 1 83 ? -1.907 3.581 -13.158 1.00 88.50 83 LEU A CA 1
ATOM 668 C C . LEU A 1 83 ? -2.855 2.522 -13.723 1.00 88.50 83 LEU A C 1
ATOM 670 O O . LEU A 1 83 ? -4.025 2.498 -13.337 1.00 88.50 83 LEU A O 1
ATOM 674 N N . LEU A 1 84 ? -2.360 1.624 -14.577 1.00 88.56 84 LEU A N 1
ATOM 675 C CA . LEU A 1 84 ? -3.139 0.522 -15.140 1.00 88.56 84 LEU A CA 1
ATOM 676 C C . LEU A 1 84 ? -3.732 -0.339 -14.030 1.00 88.56 84 LEU A C 1
ATOM 678 O O . LEU A 1 84 ? -4.937 -0.590 -14.043 1.00 88.56 84 LEU A O 1
ATOM 682 N N . PHE A 1 85 ? -2.935 -0.716 -13.027 1.00 88.12 85 PHE A N 1
ATOM 683 C CA . PHE A 1 85 ? -3.430 -1.465 -11.872 1.00 88.12 85 PHE A CA 1
ATOM 684 C C . PHE A 1 85 ? -4.512 -0.689 -11.113 1.00 88.12 85 PHE A C 1
ATOM 686 O O . PHE A 1 85 ? -5.575 -1.216 -10.781 1.00 88.12 85 PHE A O 1
ATOM 693 N N . ARG A 1 86 ? -4.263 0.596 -10.852 1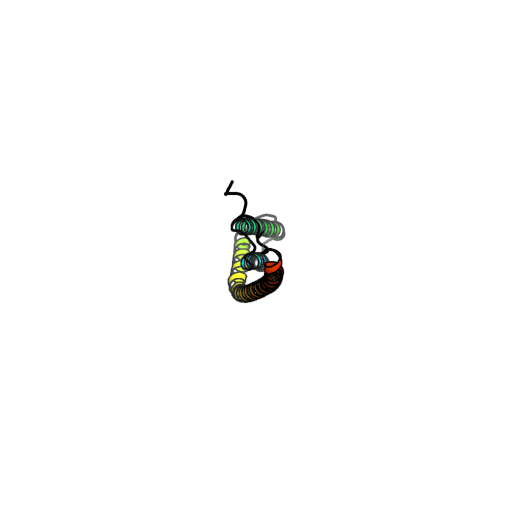.00 83.88 86 ARG A N 1
ATOM 694 C CA . ARG A 1 86 ? -5.158 1.439 -10.056 1.00 83.88 86 ARG A CA 1
ATOM 695 C C . ARG A 1 86 ? -6.500 1.688 -10.744 1.00 83.88 86 ARG A C 1
ATOM 697 O O . ARG A 1 86 ? -7.511 1.769 -10.046 1.00 83.88 86 ARG A O 1
ATOM 704 N N . TYR A 1 87 ? -6.517 1.792 -12.071 1.00 84.06 87 TYR A N 1
ATOM 705 C CA . TYR A 1 87 ? -7.746 1.935 -12.850 1.00 84.06 87 TYR A CA 1
ATOM 706 C C . TYR A 1 87 ? -8.476 0.608 -13.060 1.00 84.06 87 TYR A C 1
ATOM 708 O O . TYR A 1 87 ? -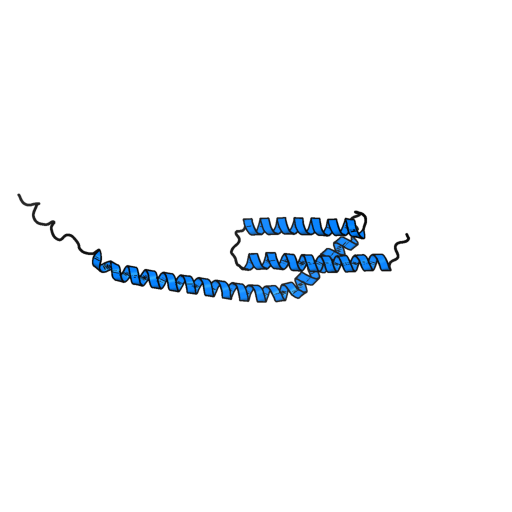9.700 0.593 -13.009 1.00 84.06 87 TYR A O 1
ATOM 716 N N . THR A 1 88 ? -7.768 -0.503 -13.255 1.00 86.94 88 THR A N 1
ATOM 717 C CA . THR A 1 88 ? -8.400 -1.813 -13.492 1.00 86.94 88 THR A CA 1
ATOM 718 C C . THR A 1 88 ? -8.825 -2.482 -12.185 1.00 86.94 88 THR A C 1
ATOM 720 O O . THR A 1 88 ? -10.014 -2.599 -11.884 1.00 86.94 88 THR A O 1
ATOM 723 N N . VAL A 1 89 ? -7.851 -2.885 -11.374 1.00 80.38 89 VAL A N 1
ATOM 724 C CA . VAL A 1 89 ? -8.049 -3.646 -10.138 1.00 80.38 89 VAL A CA 1
ATOM 725 C C . VAL A 1 89 ? -8.549 -2.741 -9.020 1.00 80.38 89 VAL A C 1
ATOM 727 O O . VAL A 1 89 ? -9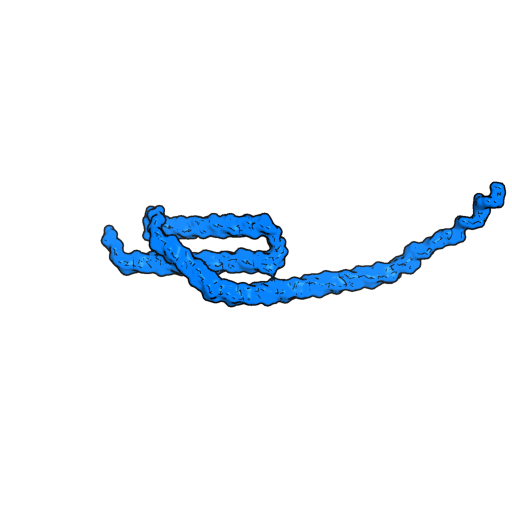.485 -3.115 -8.316 1.00 80.38 89 VAL A O 1
ATOM 730 N N . GLY A 1 90 ? -8.027 -1.514 -8.927 1.00 76.38 90 GLY A N 1
ATOM 731 C CA . GLY A 1 90 ? -8.377 -0.564 -7.866 1.00 76.38 90 GLY A CA 1
ATOM 732 C C . GLY A 1 90 ? -9.871 -0.206 -7.781 1.00 76.38 90 GLY A C 1
ATOM 733 O O . GLY A 1 90 ? -10.366 0.110 -6.695 1.00 76.38 90 GLY A O 1
ATOM 734 N N . LEU A 1 91 ? -10.611 -0.268 -8.896 1.00 77.56 91 LEU A N 1
ATOM 735 C CA . LEU A 1 91 ? -12.068 -0.073 -8.916 1.00 77.56 91 LEU A CA 1
ATOM 736 C C . LEU A 1 91 ? -12.820 -1.276 -8.328 1.00 77.56 91 LEU A C 1
ATOM 738 O O . LEU A 1 91 ? -13.818 -1.104 -7.620 1.00 77.56 91 LEU A O 1
ATOM 742 N N . VAL A 1 92 ? -12.347 -2.488 -8.619 1.00 80.62 92 VAL A N 1
ATOM 743 C CA . VAL A 1 92 ? -12.945 -3.743 -8.146 1.00 80.62 92 VAL A CA 1
ATOM 744 C C . VAL A 1 92 ? -12.628 -3.951 -6.667 1.00 80.62 92 VAL A C 1
ATOM 746 O O . VAL A 1 92 ? -13.541 -4.158 -5.860 1.00 80.62 92 VAL A O 1
ATOM 749 N N . THR A 1 93 ? -11.357 -3.815 -6.285 1.00 80.38 93 THR A N 1
ATOM 750 C CA . THR A 1 93 ? -10.902 -3.969 -4.898 1.00 80.38 93 THR A CA 1
ATOM 751 C C . THR A 1 93 ? -11.525 -2.922 -3.987 1.00 80.38 93 THR A C 1
ATOM 753 O O . THR A 1 93 ? -11.944 -3.258 -2.884 1.00 80.38 93 THR A O 1
ATOM 756 N N . GLY A 1 94 ? -11.730 -1.685 -4.455 1.00 77.31 94 GLY A N 1
ATOM 757 C CA . GLY A 1 94 ? -12.428 -0.652 -3.684 1.00 77.31 94 GLY A CA 1
ATOM 758 C C . GLY A 1 94 ? -13.847 -1.053 -3.252 1.00 77.31 94 GLY A C 1
ATOM 759 O O . GLY A 1 94 ? -14.230 -0.836 -2.097 1.00 77.31 94 GLY A O 1
ATOM 760 N N . LYS A 1 95 ? -14.628 -1.681 -4.143 1.00 80.25 95 LYS A N 1
ATOM 761 C CA . LYS A 1 95 ? -15.979 -2.178 -3.815 1.00 80.25 95 LYS A CA 1
ATOM 762 C C . LYS A 1 95 ? -15.917 -3.345 -2.828 1.00 80.25 95 LYS A C 1
ATOM 764 O O . LYS A 1 95 ? -16.656 -3.347 -1.842 1.00 80.25 95 LYS A O 1
ATOM 769 N N . LEU A 1 96 ? -15.012 -4.295 -3.069 1.00 81.81 96 LEU A N 1
ATOM 770 C CA . LEU A 1 96 ? -14.821 -5.467 -2.214 1.00 81.81 96 LEU A CA 1
ATOM 771 C C . LEU A 1 96 ? -14.390 -5.068 -0.796 1.00 81.81 96 LEU A C 1
ATOM 773 O O . LEU A 1 96 ? -14.996 -5.496 0.185 1.00 81.81 96 LEU A O 1
ATOM 777 N N . PHE A 1 97 ? -13.400 -4.186 -0.676 1.00 81.31 97 PHE A N 1
ATOM 778 C CA . PHE A 1 97 ? -12.897 -3.702 0.606 1.00 81.31 97 PHE A CA 1
ATOM 779 C C . PHE A 1 97 ? -13.960 -2.947 1.397 1.00 81.31 97 PHE A C 1
ATOM 781 O O . PHE A 1 97 ? -14.076 -3.156 2.603 1.00 81.31 97 PHE A O 1
ATOM 788 N N . ARG A 1 98 ? -14.796 -2.133 0.739 1.00 79.50 98 ARG A N 1
ATOM 789 C CA . ARG A 1 98 ? -15.932 -1.481 1.405 1.00 79.50 98 ARG A CA 1
ATOM 790 C C . ARG A 1 98 ? -16.931 -2.510 1.943 1.00 79.50 98 ARG A C 1
ATOM 792 O O . ARG A 1 98 ? -17.391 -2.359 3.073 1.00 79.50 98 ARG A O 1
ATOM 799 N N . PHE A 1 99 ? -17.251 -3.549 1.170 1.00 82.50 99 PHE A N 1
ATOM 800 C CA . PHE A 1 99 ? -18.156 -4.611 1.614 1.00 82.50 99 PHE A CA 1
ATOM 801 C C . PHE A 1 99 ? -17.601 -5.353 2.839 1.00 82.50 99 PHE A C 1
ATOM 80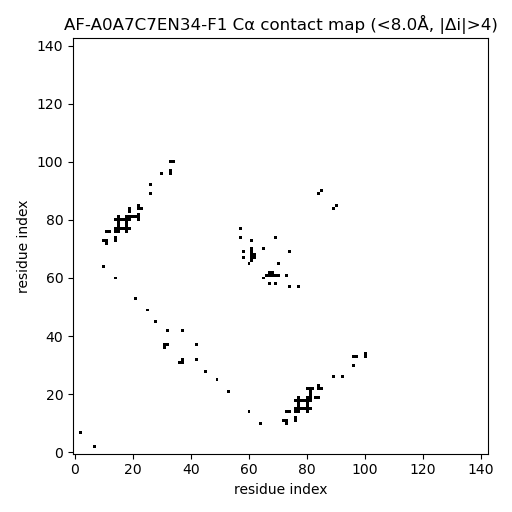3 O O . PHE A 1 99 ? -18.291 -5.474 3.854 1.00 82.50 99 PHE A O 1
ATOM 810 N N . ILE A 1 100 ? -16.328 -5.756 2.785 1.00 83.56 100 ILE A N 1
ATOM 811 C CA . ILE A 1 100 ? -15.625 -6.418 3.893 1.00 83.56 100 ILE A CA 1
ATOM 812 C C . ILE A 1 100 ? -15.583 -5.512 5.132 1.00 83.56 100 ILE A C 1
ATOM 814 O O . ILE A 1 100 ? -15.919 -5.951 6.231 1.00 83.56 100 ILE A O 1
ATOM 818 N N . ALA A 1 101 ? -15.244 -4.231 4.971 1.00 80.12 101 ALA A N 1
ATOM 819 C CA . ALA A 1 101 ? -15.187 -3.282 6.080 1.00 80.12 101 ALA A CA 1
ATOM 820 C C . ALA A 1 101 ? -16.557 -3.097 6.756 1.00 80.12 101 ALA A C 1
ATOM 822 O O . ALA A 1 101 ? -16.644 -3.082 7.985 1.00 80.12 101 ALA A O 1
ATOM 823 N N . ILE A 1 102 ? -17.645 -3.002 5.980 1.00 82.50 102 ILE A N 1
ATOM 824 C CA . ILE A 1 102 ? -19.010 -2.925 6.525 1.00 82.50 102 ILE A CA 1
ATOM 825 C C . ILE A 1 102 ? -19.361 -4.209 7.285 1.00 82.50 102 ILE A C 1
ATOM 827 O O . ILE A 1 102 ? -19.913 -4.129 8.387 1.00 82.50 102 ILE A O 1
ATOM 831 N N . ALA A 1 103 ? -19.019 -5.379 6.738 1.00 84.06 103 ALA A N 1
ATOM 832 C CA . ALA A 1 103 ? -19.253 -6.663 7.392 1.00 84.06 103 ALA A CA 1
ATOM 833 C C . ALA A 1 103 ? -18.531 -6.744 8.748 1.00 84.06 103 ALA A C 1
ATOM 835 O O . ALA A 1 103 ? -19.167 -7.018 9.767 1.00 84.06 103 ALA A O 1
ATOM 836 N N . ILE A 1 104 ? -17.241 -6.395 8.791 1.00 83.56 104 ILE A N 1
ATOM 837 C CA . ILE A 1 104 ? -16.437 -6.377 10.023 1.00 83.56 104 ILE A CA 1
ATOM 838 C C . ILE A 1 104 ? -17.032 -5.407 11.052 1.00 83.56 104 ILE A C 1
ATOM 840 O O . ILE A 1 104 ? -17.254 -5.780 12.207 1.00 83.56 104 ILE A O 1
ATOM 844 N N . LYS A 1 105 ? -17.369 -4.175 10.647 1.00 82.38 105 LYS A N 1
ATOM 845 C CA . LYS A 1 105 ? -17.986 -3.186 11.549 1.00 82.38 105 LYS A CA 1
ATOM 846 C C . LYS A 1 105 ? -19.319 -3.683 12.115 1.00 82.38 105 LYS A C 1
ATOM 848 O O . LYS A 1 105 ? -19.608 -3.452 13.292 1.00 82.38 105 LYS A O 1
ATOM 853 N N . LYS A 1 106 ? -20.124 -4.386 11.310 1.00 84.56 106 LYS A N 1
ATOM 854 C CA . LYS A 1 106 ? -21.395 -4.980 11.748 1.00 84.56 106 LYS A CA 1
ATOM 855 C C . LYS A 1 106 ? -21.167 -6.059 12.807 1.00 84.56 106 LYS A C 1
ATOM 857 O O . LYS A 1 106 ? -21.827 -6.016 13.844 1.00 84.56 106 LYS A O 1
ATOM 862 N N . VAL A 1 107 ? -20.200 -6.953 12.595 1.00 84.75 107 VAL A N 1
ATOM 863 C CA . VAL A 1 107 ? -19.825 -8.000 13.564 1.00 84.75 107 VAL A CA 1
ATOM 864 C C . VAL A 1 107 ? -19.362 -7.385 14.887 1.00 84.75 107 VAL A C 1
ATOM 866 O O . VAL A 1 107 ? -19.882 -7.738 15.944 1.00 84.75 107 VAL A O 1
ATOM 869 N N . ILE A 1 108 ? -18.468 -6.392 14.844 1.00 84.81 108 ILE A N 1
ATOM 870 C CA . ILE A 1 108 ? -17.979 -5.707 16.052 1.00 84.81 108 ILE A CA 1
ATOM 871 C C . ILE A 1 108 ? -19.128 -5.013 16.801 1.00 84.81 108 ILE A C 1
ATOM 873 O O . ILE A 1 108 ? -19.201 -5.077 18.031 1.00 84.81 108 ILE A O 1
ATOM 877 N N . LYS A 1 109 ? -20.050 -4.355 16.085 1.00 86.75 109 LYS A N 1
ATOM 878 C CA . LYS A 1 109 ? -21.212 -3.688 16.695 1.00 86.75 109 LYS A CA 1
ATOM 879 C C . LYS A 1 109 ? -22.148 -4.690 17.373 1.00 86.75 109 LYS A C 1
ATOM 881 O O . LYS A 1 109 ? -22.623 -4.401 18.470 1.00 86.75 109 LYS A O 1
ATOM 886 N N . LEU A 1 110 ? -22.385 -5.850 16.756 1.00 85.75 110 LEU A N 1
ATOM 887 C CA . LEU A 1 110 ? -23.176 -6.929 17.354 1.00 85.75 110 LEU A CA 1
ATOM 888 C C . LEU A 1 110 ? -22.502 -7.469 18.620 1.00 85.75 110 LEU A C 1
ATOM 890 O O . LEU A 1 110 ? -23.153 -7.529 19.660 1.00 85.75 110 LEU A O 1
ATOM 894 N N . GLY A 1 111 ? -21.194 -7.742 18.580 1.00 85.06 111 GLY A N 1
ATOM 895 C CA . GLY A 1 111 ? -20.436 -8.172 19.760 1.00 85.06 111 GLY A CA 1
ATOM 896 C C . GLY A 1 111 ? -20.534 -7.173 20.919 1.00 85.06 111 GLY A C 1
ATOM 897 O O . GLY A 1 111 ? -20.893 -7.538 22.038 1.00 85.06 111 GLY A O 1
ATOM 898 N N . LYS A 1 112 ? -20.327 -5.877 20.645 1.00 85.38 112 LYS A N 1
ATOM 899 C CA . LYS A 1 112 ? -20.489 -4.810 21.651 1.00 85.38 112 LYS A CA 1
ATOM 900 C C . LYS A 1 112 ? -21.922 -4.715 22.187 1.00 85.38 112 LYS A C 1
ATOM 902 O O . LYS A 1 112 ? -22.107 -4.457 23.376 1.00 85.38 112 LYS A O 1
ATOM 907 N N . ALA A 1 113 ? -22.933 -4.908 21.339 1.00 83.25 113 ALA A N 1
ATOM 908 C CA . ALA A 1 113 ? -24.335 -4.884 21.753 1.00 83.25 113 ALA A CA 1
ATOM 909 C C . ALA A 1 113 ? -24.668 -6.049 22.695 1.00 83.25 113 ALA A C 1
ATOM 911 O O . ALA A 1 113 ? -25.306 -5.820 23.721 1.00 83.25 113 ALA A O 1
ATOM 912 N N . ILE A 1 114 ? -24.177 -7.256 22.396 1.00 83.69 114 ILE A N 1
ATOM 913 C CA . ILE A 1 114 ? -24.335 -8.446 23.243 1.00 83.69 114 ILE A CA 1
ATOM 914 C C . ILE A 1 114 ? -23.684 -8.217 24.611 1.00 83.69 114 ILE A C 1
ATOM 916 O O . ILE A 1 114 ? -24.318 -8.439 25.641 1.00 83.69 114 ILE A O 1
ATOM 920 N N . ILE A 1 115 ? -22.453 -7.701 24.646 1.00 83.62 115 ILE A N 1
ATOM 921 C CA . ILE A 1 115 ? -21.755 -7.397 25.906 1.00 83.62 115 ILE A CA 1
ATOM 922 C C . ILE A 1 115 ? -22.529 -6.349 26.718 1.00 83.62 115 ILE A C 1
ATOM 924 O O . ILE A 1 115 ? -22.809 -6.553 27.900 1.00 83.62 115 ILE A O 1
ATOM 928 N N . LYS A 1 116 ? -22.942 -5.243 26.085 1.00 83.38 116 LYS A N 1
ATOM 929 C CA . LYS A 1 116 ? -23.714 -4.181 26.751 1.00 83.38 116 LYS A CA 1
ATOM 930 C C . LYS A 1 116 ? -25.053 -4.697 27.280 1.00 83.38 116 LYS A C 1
ATOM 932 O O . LYS A 1 116 ? -25.489 -4.267 28.347 1.00 83.38 116 LYS A O 1
ATOM 937 N N . PHE A 1 117 ? -25.705 -5.597 26.548 1.00 83.31 117 PHE A N 1
ATOM 938 C CA . PHE A 1 117 ? -26.949 -6.233 26.966 1.00 83.31 117 PHE A CA 1
ATOM 939 C C . PHE A 1 117 ? -26.748 -7.086 28.225 1.00 83.31 117 PHE A C 1
ATOM 941 O O . PHE A 1 117 ? -27.474 -6.895 29.201 1.00 83.31 117 PHE A O 1
ATOM 948 N N . ASN A 1 118 ? -25.710 -7.926 28.246 1.00 79.00 118 ASN A N 1
ATOM 949 C CA . ASN A 1 118 ? -25.359 -8.745 29.409 1.00 79.00 118 ASN A CA 1
ATOM 950 C C . ASN A 1 118 ? -25.047 -7.888 30.649 1.00 79.00 118 ASN A C 1
ATOM 952 O O . ASN A 1 118 ? -25.632 -8.096 31.711 1.00 79.00 118 ASN A O 1
ATOM 956 N N . ILE A 1 119 ? -24.221 -6.845 30.507 1.00 83.44 119 ILE A N 1
ATOM 957 C CA . ILE A 1 119 ? -23.911 -5.906 31.602 1.00 83.44 119 ILE A CA 1
ATOM 958 C C . ILE A 1 119 ? -25.184 -5.221 32.127 1.00 83.44 119 ILE A C 1
ATOM 960 O O . ILE A 1 119 ? -25.365 -5.058 33.335 1.00 83.44 119 ILE A O 1
ATOM 964 N N . ARG A 1 120 ? -26.103 -4.834 31.232 1.00 82.50 120 ARG A N 1
ATOM 965 C CA . ARG A 1 120 ? -27.361 -4.172 31.612 1.00 82.50 120 ARG A CA 1
ATOM 966 C C . ARG A 1 120 ? -28.265 -5.073 32.458 1.00 82.50 120 ARG A C 1
ATOM 968 O O . ARG A 1 120 ? -28.946 -4.554 33.343 1.00 82.50 120 ARG A O 1
ATOM 975 N N . ILE A 1 121 ? -28.282 -6.381 32.192 1.00 80.81 121 ILE A N 1
ATOM 976 C CA . ILE A 1 121 ? -29.029 -7.372 32.981 1.00 80.81 121 ILE A CA 1
ATOM 977 C C . ILE A 1 121 ? -28.442 -7.483 34.389 1.00 80.81 121 ILE A C 1
ATOM 979 O O . ILE A 1 121 ? -29.182 -7.346 35.362 1.00 80.81 121 ILE A O 1
ATOM 983 N N . ILE A 1 122 ? -27.120 -7.631 34.501 1.00 79.88 122 ILE A N 1
ATOM 984 C CA . ILE A 1 122 ? -26.426 -7.750 35.793 1.00 79.88 122 ILE A CA 1
ATOM 985 C C . ILE A 1 122 ? -26.686 -6.517 36.668 1.00 79.88 122 ILE A C 1
ATOM 987 O O . ILE A 1 122 ? -27.084 -6.643 37.825 1.00 79.88 122 ILE A O 1
ATOM 991 N N . ILE A 1 123 ? -26.556 -5.312 36.103 1.00 78.12 123 ILE A N 1
ATOM 992 C CA . ILE A 1 123 ? -26.819 -4.066 36.839 1.00 78.12 123 ILE A CA 1
ATOM 993 C C . ILE A 1 123 ? -28.283 -3.989 37.297 1.00 78.12 123 ILE A C 1
ATOM 995 O O . ILE A 1 123 ? -28.549 -3.539 38.408 1.00 78.12 123 ILE A O 1
ATOM 999 N N . LYS A 1 124 ? -29.253 -4.413 36.473 1.00 72.06 124 LYS A N 1
ATOM 1000 C CA . LYS A 1 124 ? -30.672 -4.423 36.876 1.00 72.06 124 LYS A CA 1
ATOM 1001 C C . LYS A 1 124 ? -30.941 -5.383 38.038 1.00 72.06 124 LYS A C 1
ATOM 1003 O O . LYS A 1 124 ? -31.723 -5.021 38.911 1.00 72.06 124 LYS A O 1
ATOM 1008 N N . LEU A 1 125 ? -30.291 -6.545 38.062 1.00 72.88 125 LEU A N 1
ATOM 1009 C CA . LEU A 1 125 ? -30.430 -7.533 39.137 1.00 72.88 125 LEU A CA 1
ATOM 1010 C C . LEU A 1 125 ? -29.820 -7.053 40.465 1.00 72.88 125 LEU A C 1
ATOM 1012 O O . LEU A 1 125 ? -30.367 -7.352 41.519 1.00 72.88 125 LEU A O 1
ATOM 1016 N N . PHE A 1 126 ? -28.744 -6.259 40.427 1.00 66.94 126 PHE A N 1
ATOM 1017 C CA . PHE A 1 126 ? -28.076 -5.743 41.634 1.00 66.94 126 PHE A CA 1
ATOM 1018 C C . PHE A 1 126 ? -28.636 -4.414 42.177 1.00 66.94 126 PHE A C 1
ATOM 1020 O O . PHE A 1 126 ? -28.335 -4.034 43.308 1.00 66.94 126 PHE A O 1
ATOM 1027 N N . LYS A 1 127 ? -29.481 -3.699 41.421 1.00 60.66 127 LYS A N 1
ATOM 1028 C CA . LYS A 1 127 ? -30.102 -2.434 41.866 1.00 60.66 127 LYS A CA 1
ATOM 1029 C C . LYS A 1 127 ? -30.931 -2.505 43.166 1.00 60.66 127 LYS A C 1
ATOM 1031 O O . LYS A 1 127 ? -30.811 -1.563 43.948 1.00 60.66 127 LYS A O 1
ATOM 1036 N N . PRO A 1 128 ? -31.756 -3.536 43.437 1.00 54.91 128 PRO A N 1
ATOM 1037 C CA . PRO A 1 128 ? -32.582 -3.566 44.649 1.00 54.91 128 PRO A CA 1
ATOM 1038 C C . PRO A 1 128 ? -31.798 -3.884 45.933 1.00 54.91 128 PRO A C 1
ATOM 1040 O O . PRO A 1 128 ? -32.280 -3.588 47.021 1.00 54.91 128 PRO A O 1
ATOM 1043 N N . VAL A 1 129 ? -30.580 -4.428 45.830 1.00 59.31 129 VAL A N 1
ATOM 1044 C CA . VAL A 1 129 ? -29.726 -4.736 46.996 1.00 59.31 129 VAL A CA 1
ATOM 1045 C C . VAL A 1 129 ? -29.112 -3.467 47.604 1.00 59.31 129 VAL A C 1
ATOM 1047 O O . VAL A 1 129 ? -28.842 -3.419 48.799 1.00 59.31 129 VAL A O 1
ATOM 1050 N N . ILE A 1 130 ? -28.945 -2.405 46.810 1.00 51.38 130 ILE A N 1
ATOM 1051 C CA . ILE A 1 130 ? -28.269 -1.166 47.230 1.00 51.38 130 ILE A CA 1
ATOM 1052 C C . ILE A 1 130 ? -29.230 -0.048 47.670 1.00 51.38 130 ILE A C 1
ATOM 1054 O O . ILE A 1 130 ? -28.793 0.959 48.221 1.00 51.38 130 ILE A O 1
ATOM 1058 N N . SER A 1 131 ? -30.547 -0.208 47.490 1.00 51.16 131 SER A N 1
ATOM 1059 C CA . SER A 1 131 ? -31.534 0.820 47.864 1.00 51.16 131 SER A CA 1
ATO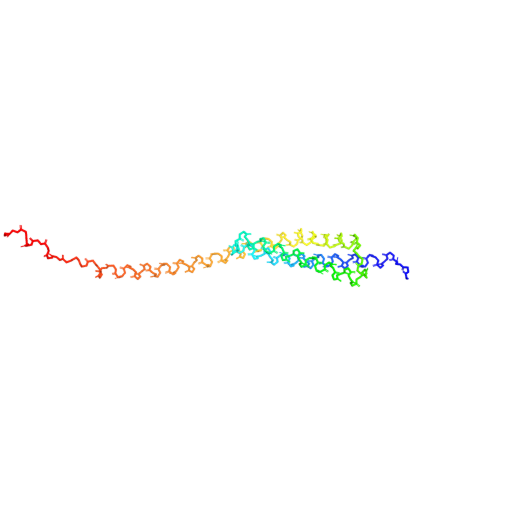M 1060 C C . SER A 1 131 ? -32.067 0.722 49.300 1.00 51.16 131 SER A C 1
ATOM 1062 O O . SER A 1 131 ? -33.053 1.391 49.618 1.00 51.16 131 SER A O 1
ATOM 1064 N N . TRP A 1 132 ? -31.449 -0.065 50.188 1.00 46.09 132 TRP A N 1
ATOM 1065 C CA . TRP A 1 132 ? -31.777 -0.041 51.619 1.00 46.09 132 TRP A CA 1
ATOM 1066 C C . TRP A 1 132 ? -31.305 1.284 52.248 1.00 46.09 132 TRP A C 1
ATOM 1068 O O . TRP A 1 132 ? -30.186 1.423 52.734 1.00 46.09 132 TRP A O 1
ATOM 1078 N N . LYS A 1 133 ? -32.177 2.301 52.202 1.00 51.16 133 LYS A N 1
ATOM 1079 C CA . LYS A 1 133 ? -32.033 3.547 52.968 1.00 51.16 133 LYS A CA 1
ATOM 1080 C C . LYS A 1 133 ? -32.034 3.225 54.473 1.00 51.16 133 LYS A C 1
ATOM 1082 O O . LYS A 1 133 ? -32.971 2.571 54.931 1.00 51.16 133 LYS A O 1
ATOM 1087 N N . PRO A 1 134 ? -31.088 3.746 55.277 1.00 47.28 134 PRO A N 1
ATOM 1088 C CA . PRO A 1 134 ? -31.177 3.637 56.728 1.00 47.28 134 PRO A CA 1
ATOM 1089 C C . PRO A 1 134 ? -32.359 4.481 57.234 1.00 47.28 134 PRO A C 1
ATOM 1091 O O . PRO A 1 134 ? -32.395 5.702 57.087 1.00 47.28 134 PRO A O 1
ATOM 1094 N N . ILE A 1 135 ? -33.341 3.808 57.832 1.00 58.88 135 ILE A N 1
ATOM 1095 C CA . ILE A 1 135 ? -34.650 4.345 58.244 1.00 58.88 135 ILE A CA 1
ATOM 1096 C C . ILE A 1 135 ? -34.613 5.171 59.555 1.00 58.88 135 ILE A C 1
ATOM 1098 O O . ILE A 1 135 ? -35.643 5.627 60.039 1.00 58.88 135 ILE A O 1
ATOM 1102 N N . HIS A 1 136 ? -33.438 5.436 60.136 1.00 49.56 136 HIS A N 1
ATOM 1103 C CA . HIS A 1 136 ? -33.321 5.781 61.564 1.00 49.56 136 HIS A CA 1
ATOM 1104 C C . HIS A 1 136 ? -32.945 7.234 61.933 1.00 49.56 136 HIS A C 1
ATOM 1106 O O . HIS A 1 136 ? -32.462 7.475 63.035 1.00 49.56 136 HIS A O 1
ATOM 1112 N N . ARG A 1 137 ? -33.200 8.245 61.086 1.00 50.84 137 ARG A N 1
ATOM 1113 C CA . ARG A 1 137 ? -32.832 9.653 61.389 1.00 50.84 137 ARG A CA 1
ATOM 1114 C C . ARG A 1 137 ? -34.015 10.613 61.624 1.00 50.84 137 ARG A C 1
ATOM 1116 O O . ARG A 1 137 ? -34.098 11.656 60.988 1.00 50.84 137 ARG A O 1
ATOM 1123 N N . LYS A 1 138 ? -34.939 10.289 62.543 1.00 46.47 138 LYS A N 1
ATOM 1124 C CA . LYS A 1 138 ? -36.018 11.223 62.964 1.00 46.47 138 LYS A CA 1
ATOM 1125 C C . LYS A 1 138 ? -36.241 11.405 64.478 1.00 46.47 138 LYS A C 1
ATOM 1127 O O . LYS A 1 138 ? -37.194 12.079 64.845 1.00 46.47 138 LYS A O 1
ATOM 1132 N N . LYS A 1 139 ? -35.388 10.878 65.369 1.00 48.62 139 LYS A N 1
ATOM 1133 C CA . LYS A 1 139 ? -35.638 10.9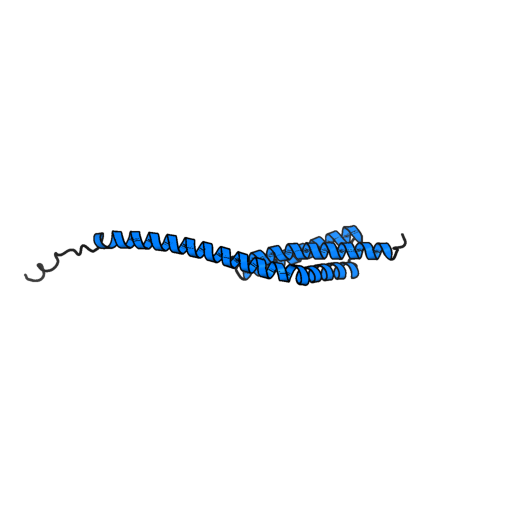38 66.832 1.00 48.62 139 LYS A CA 1
ATOM 1134 C C . LYS A 1 139 ? -34.650 11.739 67.698 1.00 48.62 139 LYS A C 1
ATOM 1136 O O . LYS A 1 139 ? -34.822 11.742 68.905 1.00 48.62 139 LYS A O 1
ATOM 1141 N N . LEU A 1 140 ? -33.674 12.455 67.133 1.00 53.47 140 LEU A N 1
ATOM 1142 C CA . LEU A 1 140 ? -32.619 13.129 67.925 1.00 53.47 140 LEU A CA 1
ATOM 1143 C C . LEU A 1 140 ? -32.607 14.669 67.845 1.00 53.47 140 LEU A C 1
ATOM 1145 O O . LEU A 1 140 ? -31.635 15.283 68.255 1.00 53.47 140 LEU A O 1
ATOM 1149 N N . ALA A 1 141 ? -33.666 15.307 67.338 1.00 49.75 141 ALA A N 1
ATOM 1150 C CA . ALA A 1 141 ? -33.758 16.775 67.251 1.00 49.75 141 ALA A CA 1
ATOM 1151 C C . ALA A 1 141 ? -34.790 17.386 68.220 1.00 49.75 141 ALA A C 1
ATOM 1153 O O . ALA A 1 141 ? -35.281 18.488 67.990 1.00 49.75 141 ALA A O 1
ATOM 1154 N N . LYS A 1 142 ? -35.173 16.656 69.273 1.00 46.47 142 LYS A N 1
ATOM 1155 C CA . LYS A 1 142 ? -36.093 17.153 70.301 1.00 46.47 142 LYS A CA 1
ATOM 1156 C C . LYS A 1 142 ? -35.648 16.652 71.672 1.00 46.47 142 LYS A C 1
ATOM 1158 O O . LYS A 1 142 ? -36.171 15.652 72.147 1.00 46.47 142 LYS A O 1
ATOM 1163 N N . ASN A 1 143 ? -34.629 17.302 72.219 1.00 41.66 143 ASN A N 1
ATOM 1164 C CA . ASN A 1 143 ? -34.368 17.468 73.647 1.00 41.66 143 ASN A CA 1
ATOM 1165 C C . ASN A 1 143 ? -33.452 18.675 73.814 1.00 41.66 143 ASN A C 1
ATOM 1167 O O . ASN A 1 143 ? -32.514 18.788 72.993 1.00 41.66 143 ASN A O 1
#

pLDDT: mean 78.27, std 12.66, range [41.66, 92.81]

Solvent-accessible surface area (backbone atoms only — not comparable to full-atom values): 7978 Å² total; per-residue (Å²): 131,85,82,50,72,67,58,56,50,53,53,30,53,51,22,22,54,52,12,32,52,53,29,54,56,50,49,54,57,50,48,54,54,63,60,64,77,57,52,78,65,52,52,52,53,51,54,51,53,48,52,50,52,50,53,51,51,55,48,52,49,20,40,76,76,46,80,57,48,83,51,67,62,42,56,51,19,23,52,49,16,26,48,52,32,49,65,60,50,43,58,55,49,52,53,51,45,51,53,52,35,53,51,51,51,50,51,53,52,50,53,53,49,54,53,52,51,53,52,52,51,55,54,61,70,53,50,72,76,72,65,74,71,85,88,78,88,82,80,86,89,79,130

Foldseek 3Di:
DPCDPVLVVVLLQVLLVLLLVLLVVVLVLVLVVLLVPDDPVRNVVSVVVSVVVVVVSLQVSCCVRVVRDNDPSSVVSSVNSNVVNCVPVVVVSVVVSNVVSVVVVVVVVVVVVVVVVVVVVVCVVCVVVPPPDDPPPDDPPDD